Protein AF-A0A9E5W0T1-F1 (afdb_monomer)

Sequence (120 aa):
MESTAANTAGNGAQKIGQPAKGAMRQPGETAVSDRDRLNGILRHEKQLMQSYTAGLAEALDRDLYKLFRENRSRIEALHSRIAEALFHNGGSASNLASQTQVTEACELFRGYLNQLPYPQ

Mean predicted aligned error: 14.37 Å

Nearest PDB structures (foldseek):
  7s5c-assembly1_E  TM=9.673E-01  e=9.603E-02  Myxococcus xanthus
  7s5c-assembly1_J  TM=9.807E-01  e=1.414E-01  Myxococcus xanthus
  7s5c-assembly1_D  TM=9.653E-01  e=1.608E-01  Myxococcus xanthus
  5n5f-assembly1_B  TM=6.117E-01  e=1.830E-01  Haliangium ochraceum
  5n5e-assembly1_e  TM=6.269E-01  e=3.486E-01  Pyrococcus furiosus COM1

Solvent-accessible surface area (backbone atoms only — not comparable to full-atom values): 7200 Å² total; per-residue (Å²): 135,84,81,80,69,76,52,74,47,101,81,80,44,44,26,47,50,60,76,54,83,63,84,76,78,69,96,78,63,100,61,86,47,71,67,55,50,52,52,50,50,51,53,51,45,52,52,50,47,52,52,35,52,51,48,50,75,68,46,82,51,71,67,62,32,51,51,37,52,52,53,38,52,53,47,53,55,50,44,53,53,52,53,50,49,46,44,54,69,40,84,50,63,42,65,46,74,50,73,65,57,52,50,53,52,50,51,54,56,54,55,54,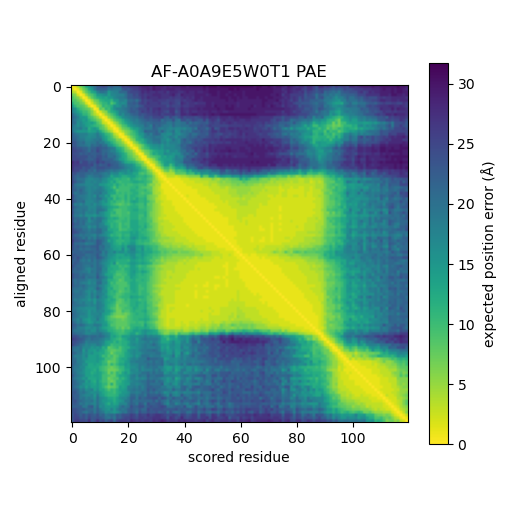53,74,70,46,99,56,89,126

Radius of gyration: 21.04 Å; Cα contacts (8 Å, |Δi|>4): 84; chains: 1; bounding box: 43×43×50 Å

Secondary structure (DSSP, 8-state):
------EE-TTS-EEES---SS-PPPTTSSSPPHHHHHHHHHHHHHHHHHHHHHHHHH--SHHHHHHHHHHHHHHHHHHHHHHHHHHHHSS--EEPPPHHHHHHHHHHHHHHHTTSSS--

Foldseek 3Di:
DDDQDFDQDPVRFTFGADAQPDDQDDPDPPDQGPLNVLVVLLVVLVVLLVVLVVQLVVDPDPVSNVVSVVVNVVSVVVNVVSVVVSRHNDDRRPGDQDPVNVVVVVVVVVVVCVVDPDRD

Structure (mmCIF, N/CA/C/O backbone):
data_AF-A0A9E5W0T1-F1
#
_entry.id   AF-A0A9E5W0T1-F1
#
loop_
_atom_site.group_PDB
_atom_site.id
_atom_site.type_symbol
_atom_site.label_atom_id
_atom_site.label_alt_id
_atom_site.label_comp_id
_atom_site.label_asym_id
_atom_site.label_entity_id
_atom_site.label_seq_id
_atom_site.pdbx_PDB_ins_code
_atom_site.Cartn_x
_atom_site.Cartn_y
_atom_site.Cartn_z
_atom_site.occupancy
_atom_site.B_iso_or_equiv
_atom_site.auth_seq_id
_atom_site.auth_comp_id
_atom_site.auth_asym_id
_atom_site.auth_atom_id
_atom_site.pdbx_PDB_model_num
ATOM 1 N N . MET A 1 1 ? 21.361 -12.849 -3.587 1.00 33.44 1 MET A N 1
ATOM 2 C CA . MET A 1 1 ? 21.692 -11.538 -4.178 1.00 33.44 1 MET A CA 1
ATOM 3 C C . MET A 1 1 ? 21.563 -11.685 -5.685 1.00 33.44 1 MET A C 1
ATOM 5 O O . MET A 1 1 ? 22.512 -12.113 -6.327 1.00 33.44 1 MET A O 1
ATOM 9 N N . GLU A 1 2 ? 20.366 -11.468 -6.231 1.00 29.84 2 GLU A N 1
ATOM 10 C CA . GLU A 1 2 ? 20.174 -11.468 -7.686 1.00 29.84 2 GLU A CA 1
ATOM 11 C C . GLU A 1 2 ? 20.689 -10.148 -8.259 1.00 29.84 2 GLU A C 1
ATOM 13 O O . GLU A 1 2 ? 20.352 -9.067 -7.780 1.00 29.84 2 GLU A O 1
ATOM 18 N N . SER A 1 3 ? 21.576 -10.261 -9.245 1.00 39.44 3 SER A N 1
ATOM 19 C CA . SER A 1 3 ? 22.207 -9.140 -9.931 1.00 39.44 3 SER A CA 1
ATOM 20 C C . SER A 1 3 ? 21.208 -8.521 -10.910 1.00 39.44 3 SER A C 1
ATOM 22 O O . SER A 1 3 ? 20.880 -9.112 -11.939 1.00 39.44 3 SER A O 1
ATOM 24 N N . THR A 1 4 ? 20.698 -7.333 -10.587 1.00 42.00 4 THR A N 1
ATOM 25 C CA . THR A 1 4 ? 19.869 -6.539 -11.498 1.00 42.00 4 THR A CA 1
ATOM 26 C C . THR A 1 4 ? 20.758 -6.009 -12.625 1.00 42.00 4 THR A C 1
ATOM 28 O O . THR A 1 4 ? 21.537 -5.078 -12.426 1.00 42.00 4 THR A O 1
ATOM 31 N N . ALA A 1 5 ? 20.685 -6.628 -13.804 1.00 42.50 5 ALA A N 1
ATOM 32 C CA . ALA A 1 5 ? 21.488 -6.250 -14.965 1.00 42.50 5 ALA A CA 1
ATOM 33 C C . ALA A 1 5 ? 21.159 -4.816 -15.424 1.00 42.50 5 ALA A C 1
ATOM 35 O O . ALA A 1 5 ? 20.062 -4.540 -15.911 1.00 42.50 5 ALA A O 1
ATOM 36 N N . ALA A 1 6 ? 22.120 -3.904 -15.271 1.00 41.44 6 ALA A N 1
ATOM 37 C CA . ALA A 1 6 ? 22.049 -2.554 -15.812 1.00 41.44 6 ALA A CA 1
ATOM 38 C C . ALA A 1 6 ? 22.273 -2.598 -17.331 1.00 41.44 6 ALA A C 1
ATOM 40 O O . ALA A 1 6 ? 23.363 -2.934 -17.784 1.00 41.44 6 ALA A O 1
ATOM 41 N N . ASN A 1 7 ? 21.252 -2.246 -18.116 1.00 49.09 7 ASN A N 1
ATOM 42 C CA . ASN A 1 7 ? 21.382 -2.086 -19.564 1.00 49.09 7 ASN A CA 1
ATOM 43 C C . ASN A 1 7 ? 21.413 -0.595 -19.923 1.00 49.09 7 ASN A C 1
ATOM 45 O O . ASN A 1 7 ? 20.457 0.146 -19.678 1.00 49.09 7 ASN A O 1
ATOM 49 N N . THR A 1 8 ? 22.527 -0.161 -20.509 1.00 41.75 8 THR A N 1
ATOM 50 C CA . THR A 1 8 ? 22.747 1.209 -20.985 1.00 41.75 8 THR A CA 1
ATOM 51 C C . THR A 1 8 ? 22.073 1.396 -22.343 1.00 41.75 8 THR A C 1
ATOM 53 O O . THR A 1 8 ? 22.420 0.720 -23.309 1.00 41.75 8 THR A O 1
ATOM 56 N N . ALA A 1 9 ? 21.104 2.310 -22.441 1.00 40.16 9 ALA A N 1
ATOM 57 C CA . ALA A 1 9 ? 20.555 2.734 -23.731 1.00 40.16 9 ALA A CA 1
ATOM 58 C C . ALA A 1 9 ? 21.446 3.828 -24.351 1.00 40.16 9 ALA A C 1
ATOM 60 O O . ALA A 1 9 ? 22.040 4.617 -23.617 1.00 40.16 9 ALA A O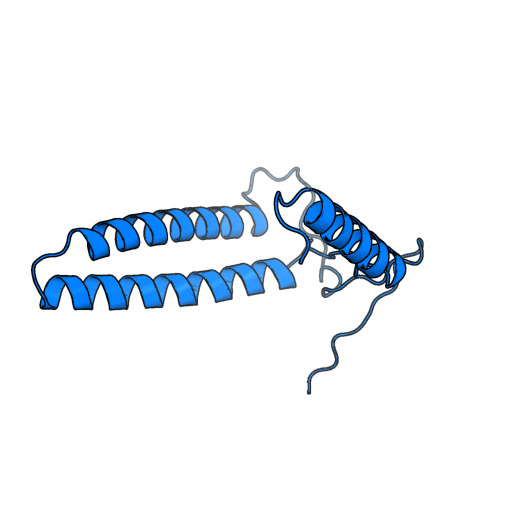 1
ATOM 61 N N . GLY A 1 10 ? 21.498 3.913 -25.687 1.00 44.16 10 GLY A N 1
ATOM 62 C CA . GLY A 1 10 ? 22.414 4.756 -26.487 1.00 44.16 10 GLY A CA 1
ATOM 63 C C . GLY A 1 10 ? 22.417 6.280 -26.252 1.00 44.16 10 GLY A C 1
ATOM 64 O O . GLY A 1 10 ? 23.117 6.980 -26.968 1.00 44.16 10 GLY A O 1
ATOM 65 N N . ASN A 1 11 ? 21.704 6.785 -25.240 1.00 42.88 11 ASN A N 1
ATOM 66 C CA . ASN A 1 11 ? 21.707 8.189 -24.806 1.00 42.88 11 ASN A CA 1
ATOM 67 C C . ASN A 1 11 ? 22.353 8.391 -23.414 1.00 42.88 11 ASN A C 1
ATOM 69 O O . ASN A 1 11 ? 22.108 9.405 -22.769 1.00 42.88 11 ASN A O 1
ATOM 73 N N . GLY A 1 12 ? 23.120 7.424 -22.895 1.00 46.31 12 GLY A N 1
ATOM 74 C CA . GLY A 1 12 ? 23.842 7.557 -21.616 1.00 46.31 12 GLY A CA 1
ATOM 75 C C . GLY A 1 12 ? 22.978 7.460 -20.349 1.00 46.31 12 GLY A C 1
ATOM 76 O O . GLY A 1 12 ? 23.511 7.502 -19.245 1.00 46.31 12 GLY A O 1
ATOM 77 N N . ALA A 1 13 ? 21.659 7.280 -20.478 1.00 49.59 13 ALA A N 1
ATOM 78 C CA . ALA A 1 13 ? 20.769 7.005 -19.354 1.00 49.59 13 ALA A CA 1
ATOM 79 C C . ALA A 1 13 ? 20.803 5.509 -18.997 1.00 49.59 13 ALA A C 1
ATOM 81 O O . ALA A 1 13 ? 20.440 4.649 -19.809 1.00 49.59 13 ALA A O 1
ATOM 82 N N . GLN A 1 14 ? 21.223 5.200 -17.772 1.00 54.34 14 GLN A N 1
ATOM 83 C CA . GLN A 1 14 ? 21.113 3.863 -17.194 1.00 54.34 14 GLN A CA 1
ATOM 84 C C . GLN A 1 14 ? 19.628 3.599 -16.923 1.00 54.34 14 GLN A C 1
ATOM 86 O O . GLN A 1 14 ? 18.957 4.442 -16.344 1.00 54.34 14 GLN A O 1
ATOM 91 N N . LYS A 1 15 ? 19.061 2.487 -17.390 1.00 55.06 15 LYS A N 1
ATOM 92 C CA . LYS A 1 15 ? 17.639 2.175 -17.173 1.00 55.06 15 LYS A CA 1
ATOM 93 C C . LYS A 1 15 ? 17.510 1.092 -16.109 1.00 55.06 15 LYS A C 1
ATOM 95 O O . LYS A 1 15 ? 18.262 0.120 -16.136 1.00 55.06 15 LYS A O 1
ATOM 100 N N . ILE A 1 16 ? 16.565 1.253 -15.185 1.00 54.00 16 ILE A N 1
ATOM 101 C CA . ILE A 1 16 ? 16.194 0.197 -14.237 1.00 54.00 16 ILE A CA 1
ATOM 102 C C . ILE A 1 16 ? 15.024 -0.581 -14.844 1.00 54.00 16 ILE A C 1
ATOM 104 O O . ILE A 1 16 ? 14.026 0.019 -15.243 1.00 54.00 16 ILE A O 1
ATOM 108 N N . GLY A 1 17 ? 15.159 -1.905 -14.918 1.00 49.41 17 GLY A N 1
ATOM 109 C CA . GLY A 1 17 ? 14.151 -2.818 -15.462 1.00 49.41 17 GLY A CA 1
ATOM 110 C C . GLY A 1 17 ? 14.759 -3.829 -16.436 1.00 49.41 17 GLY A C 1
ATOM 111 O O . GLY A 1 17 ? 15.787 -3.565 -17.061 1.00 49.41 17 GLY A O 1
ATOM 112 N N . GLN A 1 18 ? 14.141 -5.005 -16.566 1.00 49.97 18 GLN A N 1
ATOM 113 C CA . GLN A 1 18 ? 14.559 -5.974 -17.583 1.00 49.97 18 GLN A CA 1
ATOM 114 C C . GLN A 1 18 ? 14.179 -5.449 -18.982 1.00 49.97 18 GLN A C 1
ATOM 116 O O . GLN A 1 18 ? 13.106 -4.856 -19.138 1.00 49.97 18 GLN A O 1
ATOM 121 N N . PRO A 1 19 ? 15.024 -5.643 -20.016 1.00 48.81 19 PRO A N 1
ATOM 122 C CA . PRO A 1 19 ? 14.605 -5.388 -21.389 1.00 48.81 19 PRO A CA 1
ATOM 123 C C . PRO A 1 19 ? 13.387 -6.270 -21.673 1.00 48.81 19 PRO A C 1
ATOM 125 O O . PRO A 1 19 ? 13.403 -7.448 -21.317 1.00 48.81 19 PRO A O 1
ATOM 128 N N . ALA A 1 20 ? 12.331 -5.701 -22.264 1.00 51.59 20 ALA A N 1
ATO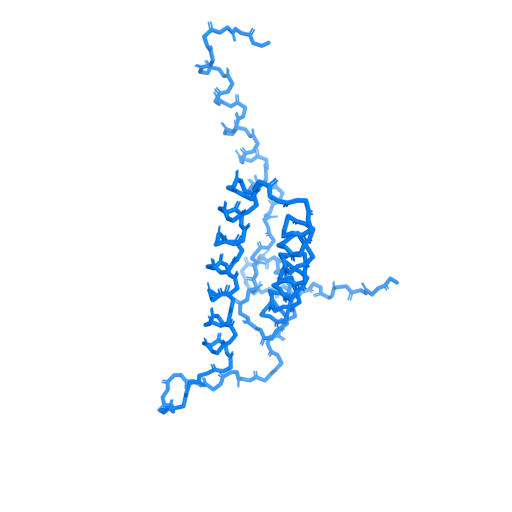M 129 C CA . ALA A 1 20 ? 11.107 -6.436 -22.573 1.00 51.59 20 ALA A CA 1
ATOM 130 C C . ALA A 1 20 ? 11.468 -7.738 -23.309 1.00 51.59 20 ALA A C 1
ATOM 132 O O . ALA A 1 20 ? 11.968 -7.705 -24.437 1.00 51.59 20 ALA A O 1
ATOM 133 N N . LYS A 1 21 ? 11.298 -8.888 -22.645 1.00 44.62 21 LYS A N 1
ATOM 134 C CA . LYS A 1 21 ? 11.551 -10.190 -23.259 1.00 44.62 21 LYS A CA 1
ATOM 135 C C . LYS A 1 21 ? 10.437 -10.450 -24.260 1.00 44.62 21 LYS A C 1
ATOM 137 O O . LYS A 1 21 ? 9.338 -10.833 -23.883 1.00 44.62 21 LYS A O 1
ATOM 142 N N . GLY A 1 22 ? 10.759 -10.259 -25.533 1.00 46.03 22 GLY A N 1
ATOM 143 C CA . GLY A 1 22 ? 9.834 -10.495 -26.631 1.00 46.03 22 GLY A CA 1
ATOM 144 C C . GLY A 1 22 ? 8.905 -9.309 -26.844 1.00 46.03 22 GLY A C 1
ATOM 145 O O . GLY A 1 22 ? 8.380 -8.715 -25.907 1.00 46.03 22 GLY A O 1
ATOM 146 N N . ALA A 1 23 ? 8.745 -8.939 -28.110 1.00 44.75 23 ALA A N 1
ATOM 147 C CA . ALA A 1 23 ? 7.847 -7.888 -28.544 1.00 44.75 23 ALA A CA 1
ATOM 148 C C . ALA A 1 23 ? 6.457 -8.077 -27.914 1.00 44.75 23 ALA A C 1
ATOM 150 O O . ALA A 1 23 ? 5.724 -8.991 -28.294 1.00 44.75 23 ALA A O 1
ATOM 151 N N . MET A 1 24 ? 6.073 -7.191 -26.986 1.00 47.97 24 MET A N 1
ATOM 152 C CA . MET A 1 24 ? 4.651 -6.933 -26.781 1.00 47.97 24 MET A CA 1
ATOM 153 C C . MET A 1 24 ? 4.093 -6.586 -28.157 1.00 47.97 24 MET A C 1
ATOM 155 O O . MET A 1 24 ? 4.620 -5.691 -28.826 1.00 47.97 24 MET A O 1
ATOM 159 N N . ARG A 1 25 ? 3.109 -7.365 -28.610 1.00 47.91 25 ARG A N 1
ATOM 160 C CA . ARG A 1 25 ? 2.521 -7.223 -29.942 1.00 47.91 25 ARG A CA 1
ATOM 161 C C . ARG A 1 25 ? 2.141 -5.761 -30.185 1.00 47.91 25 ARG A C 1
ATOM 163 O O . ARG A 1 25 ? 1.595 -5.101 -29.301 1.00 47.91 25 ARG A O 1
ATOM 170 N N . GLN A 1 26 ? 2.497 -5.255 -31.365 1.00 50.12 26 GLN A N 1
ATOM 171 C CA . GLN A 1 26 ? 2.206 -3.881 -31.773 1.00 50.12 26 GLN A CA 1
ATOM 172 C C . GLN A 1 26 ? 0.692 -3.604 -31.693 1.00 50.12 26 GLN A C 1
ATOM 174 O O . GLN A 1 26 ? -0.102 -4.519 -31.929 1.00 50.12 26 GLN A O 1
ATOM 179 N N . PRO A 1 27 ? 0.280 -2.363 -31.373 1.00 44.81 27 PRO A N 1
ATOM 180 C CA . PRO A 1 27 ? -1.128 -1.995 -31.290 1.00 44.81 27 PRO A CA 1
ATOM 181 C C . PRO A 1 27 ? -1.756 -2.114 -32.685 1.00 44.81 27 PRO A C 1
ATOM 183 O O . PRO A 1 27 ? -1.494 -1.297 -33.563 1.00 44.81 27 PRO A O 1
ATOM 186 N N . GLY A 1 28 ? -2.534 -3.172 -32.901 1.00 48.78 28 GLY A N 1
ATOM 187 C CA . GLY A 1 28 ? -3.112 -3.507 -34.206 1.00 48.78 28 GLY A CA 1
ATOM 188 C C . GLY A 1 28 ? -3.936 -4.796 -34.212 1.00 48.78 28 GLY A C 1
ATOM 189 O O . GLY A 1 28 ? -4.820 -4.947 -35.049 1.00 48.78 28 GLY A O 1
ATOM 190 N N . GLU A 1 29 ? -3.725 -5.699 -33.253 1.00 49.97 29 GLU A N 1
ATOM 191 C CA . GLU A 1 29 ? -4.657 -6.798 -33.008 1.00 49.97 29 GLU A CA 1
ATOM 192 C C . GLU 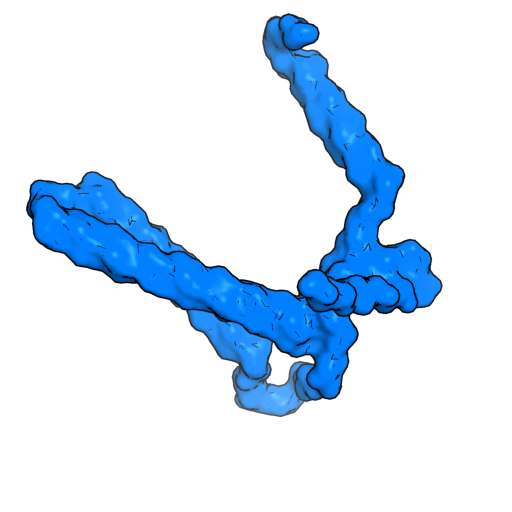A 1 29 ? -5.793 -6.303 -32.106 1.00 49.97 29 GLU A C 1
ATOM 194 O O . GLU A 1 29 ? -5.557 -5.748 -31.038 1.00 49.97 29 GLU A O 1
ATOM 199 N N . THR A 1 30 ? -7.038 -6.540 -32.506 1.00 54.53 30 THR A N 1
ATOM 200 C CA . THR A 1 30 ? -8.294 -6.294 -31.767 1.00 54.53 30 THR A CA 1
ATOM 201 C C . THR A 1 30 ? -8.393 -7.017 -30.407 1.00 54.53 30 THR A C 1
ATOM 203 O O . THR A 1 30 ? -9.461 -7.071 -29.799 1.00 54.53 30 THR A O 1
ATOM 206 N N . ALA A 1 31 ? -7.292 -7.580 -29.909 1.00 59.97 31 ALA A N 1
ATOM 207 C CA . ALA A 1 31 ? -7.178 -8.276 -28.643 1.00 59.97 31 ALA A CA 1
ATOM 208 C C . ALA A 1 31 ? -6.596 -7.345 -27.569 1.00 59.97 31 ALA A C 1
ATOM 210 O O . ALA A 1 31 ? -5.552 -6.726 -27.754 1.00 59.97 31 ALA A O 1
ATOM 211 N N . VAL A 1 32 ? -7.263 -7.278 -26.414 1.00 64.06 32 VAL A N 1
ATOM 212 C CA . VAL A 1 32 ? -6.766 -6.544 -25.241 1.00 64.06 32 VAL A CA 1
ATOM 213 C C . VAL A 1 32 ? -5.383 -7.080 -24.857 1.00 64.06 32 VAL A C 1
ATOM 215 O O . VAL A 1 32 ? -5.265 -8.264 -24.521 1.00 64.06 32 VAL A O 1
ATOM 218 N N . SER A 1 33 ? -4.375 -6.203 -24.889 1.00 74.50 33 SER A N 1
ATOM 219 C CA . SER A 1 33 ? -2.991 -6.510 -24.511 1.00 74.50 33 SER A CA 1
ATOM 220 C C . SER A 1 33 ? -2.909 -6.973 -23.057 1.00 74.50 33 SER A C 1
ATOM 222 O O . SER A 1 33 ? -3.638 -6.470 -22.200 1.00 74.50 33 SER A O 1
ATOM 224 N N . ASP A 1 34 ? -1.984 -7.880 -22.740 1.00 76.81 34 ASP A N 1
ATOM 225 C CA . ASP A 1 34 ? -1.737 -8.317 -21.359 1.00 76.81 34 ASP A CA 1
ATOM 226 C C . ASP A 1 34 ? -1.402 -7.137 -20.438 1.00 76.81 34 ASP A C 1
ATOM 228 O O . ASP A 1 34 ? -1.819 -7.106 -19.282 1.00 76.81 34 ASP A O 1
ATOM 232 N N . ARG A 1 35 ? -0.743 -6.101 -20.972 1.00 75.75 35 ARG A N 1
ATOM 233 C CA . ARG A 1 35 ? -0.496 -4.847 -20.250 1.00 75.75 35 ARG A CA 1
ATOM 234 C C . ARG A 1 35 ? -1.794 -4.116 -19.913 1.00 75.75 35 ARG A C 1
ATOM 236 O O . ARG A 1 35 ? -1.937 -3.620 -18.798 1.00 75.75 35 ARG A O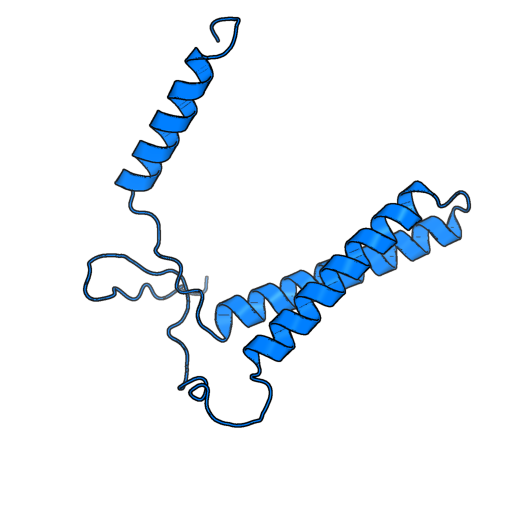 1
ATOM 243 N N . ASP A 1 36 ? -2.736 -4.049 -20.846 1.00 79.75 36 ASP A N 1
ATOM 244 C CA . ASP A 1 36 ? -4.030 -3.396 -20.624 1.00 79.75 36 ASP A CA 1
ATOM 245 C C . ASP A 1 36 ? -4.895 -4.197 -19.649 1.00 79.75 36 ASP A C 1
ATOM 247 O O . ASP A 1 36 ? -5.548 -3.610 -18.786 1.00 79.75 36 ASP A O 1
ATOM 251 N N . ARG A 1 37 ? -4.829 -5.534 -19.710 1.00 83.25 37 ARG A N 1
ATOM 252 C CA . ARG A 1 37 ? -5.474 -6.429 -18.737 1.00 83.25 37 ARG A CA 1
ATOM 253 C C . ARG A 1 37 ? -4.927 -6.200 -17.333 1.00 83.25 37 ARG A C 1
ATOM 255 O O . ARG A 1 37 ? -5.704 -5.943 -16.417 1.00 83.25 37 ARG A O 1
ATOM 262 N N . LEU A 1 38 ? -3.605 -6.236 -17.170 1.00 85.06 38 LEU A N 1
ATOM 263 C CA . LEU A 1 38 ? -2.951 -6.014 -15.880 1.00 85.06 38 LEU A CA 1
ATOM 264 C C . LEU A 1 38 ? -3.221 -4.600 -15.343 1.00 85.06 38 LEU A C 1
ATOM 266 O O . LEU A 1 38 ? -3.542 -4.453 -14.169 1.00 85.06 38 LEU A O 1
ATOM 270 N N . ASN A 1 39 ? -3.191 -3.568 -16.194 1.00 85.38 39 ASN A N 1
ATOM 271 C CA . ASN A 1 39 ? -3.565 -2.205 -15.799 1.00 85.38 39 ASN A CA 1
ATOM 272 C C . ASN A 1 39 ? -5.041 -2.090 -15.392 1.00 85.38 39 ASN A C 1
ATOM 274 O O . ASN A 1 39 ? -5.368 -1.340 -14.472 1.00 85.38 39 ASN A O 1
ATOM 278 N N . GLY A 1 40 ? -5.938 -2.815 -16.064 1.00 88.69 40 GLY A N 1
ATOM 279 C CA . GLY A 1 40 ? -7.349 -2.893 -15.695 1.00 88.69 40 GLY A CA 1
ATOM 280 C C . GLY A 1 40 ? -7.541 -3.499 -14.306 1.00 88.69 40 GLY A C 1
ATOM 281 O O . GLY A 1 40 ? -8.236 -2.913 -13.474 1.00 88.69 40 GLY A O 1
ATOM 282 N N . ILE A 1 41 ? -6.861 -4.614 -14.026 1.00 89.94 41 ILE A N 1
ATOM 283 C CA . ILE A 1 41 ? -6.889 -5.258 -12.707 1.00 89.94 41 ILE A CA 1
ATOM 284 C C . ILE A 1 41 ? -6.311 -4.315 -11.641 1.00 89.94 41 ILE A C 1
ATOM 286 O O . ILE A 1 41 ? -6.953 -4.092 -10.619 1.00 89.94 41 ILE A O 1
ATOM 290 N N . LEU A 1 42 ? -5.177 -3.667 -11.919 1.00 90.69 42 LEU A N 1
ATOM 291 C CA . LEU A 1 42 ? -4.528 -2.736 -10.992 1.00 90.69 42 LEU A CA 1
ATOM 292 C C . LEU A 1 42 ? -5.443 -1.553 -10.608 1.00 90.69 42 LEU A C 1
ATOM 294 O O . LEU A 1 42 ? -5.498 -1.127 -9.451 1.00 90.69 42 LEU A O 1
ATOM 298 N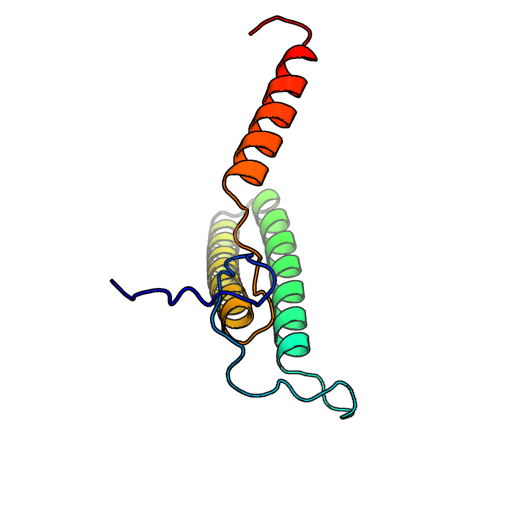 N . ARG A 1 43 ? -6.195 -1.017 -11.581 1.00 92.38 43 ARG A N 1
ATOM 299 C CA . ARG A 1 43 ? -7.199 0.034 -11.340 1.00 92.38 43 ARG A CA 1
ATOM 300 C C . ARG A 1 43 ? -8.353 -0.472 -10.480 1.00 92.38 43 ARG A C 1
ATOM 302 O O . ARG A 1 43 ? -8.789 0.245 -9.581 1.00 92.38 43 ARG A O 1
ATOM 309 N N . HIS A 1 44 ? -8.824 -1.688 -10.740 1.00 94.94 44 HIS A N 1
ATOM 310 C CA . HIS A 1 44 ? -9.895 -2.300 -9.964 1.00 94.94 44 HIS A CA 1
ATOM 311 C C . HIS A 1 44 ? -9.480 -2.527 -8.503 1.00 94.94 44 HIS A C 1
ATOM 313 O O . HIS A 1 44 ? -10.195 -2.118 -7.591 1.00 94.94 44 HIS A O 1
ATOM 319 N N . GLU A 1 45 ? -8.292 -3.080 -8.263 1.00 93.50 45 GLU A N 1
ATOM 320 C CA . GLU A 1 45 ? -7.742 -3.253 -6.913 1.00 93.50 45 GLU A CA 1
ATOM 321 C C . GLU A 1 45 ? -7.610 -1.929 -6.166 1.00 93.50 45 GLU A C 1
ATOM 323 O O . GLU A 1 45 ? -7.960 -1.848 -4.991 1.00 93.50 45 GLU A O 1
ATOM 328 N N . LYS A 1 46 ? -7.155 -0.867 -6.844 1.00 93.94 46 LYS A N 1
ATOM 329 C CA . LYS A 1 46 ? -7.077 0.471 -6.248 1.00 93.94 46 LYS A CA 1
ATOM 330 C C . LYS A 1 46 ? -8.445 0.960 -5.782 1.00 93.94 46 LYS A C 1
ATOM 332 O O . LYS A 1 46 ? -8.556 1.490 -4.677 1.00 93.94 46 LYS A O 1
ATOM 337 N N . GLN A 1 47 ? -9.476 0.768 -6.601 1.00 96.12 47 GLN A N 1
ATOM 338 C CA . GLN A 1 47 ? -10.841 1.117 -6.226 1.00 96.12 47 GLN A CA 1
ATOM 339 C C . GLN A 1 47 ? -11.316 0.287 -5.026 1.00 96.12 47 GLN A C 1
ATOM 341 O O . GLN A 1 47 ? -11.857 0.850 -4.077 1.00 96.12 47 GLN A O 1
ATOM 346 N N . LEU A 1 48 ? -11.045 -1.022 -5.007 1.00 95.94 48 LEU A N 1
ATOM 347 C CA . LEU A 1 48 ? -11.377 -1.871 -3.863 1.00 95.94 48 LEU A CA 1
ATOM 348 C C . LEU A 1 48 ? -10.662 -1.417 -2.583 1.00 95.94 48 LEU A C 1
ATOM 350 O O . LEU A 1 48 ? -11.302 -1.314 -1.540 1.00 95.94 48 LEU A O 1
ATOM 354 N N . MET A 1 49 ? -9.367 -1.087 -2.642 1.00 95.00 49 MET A N 1
ATOM 355 C CA . MET A 1 49 ? -8.626 -0.564 -1.485 1.00 95.00 49 MET A CA 1
ATOM 356 C C . MET A 1 49 ? -9.269 0.707 -0.921 1.00 95.00 49 MET A C 1
ATOM 358 O O . MET A 1 49 ? -9.370 0.852 0.299 1.00 95.00 49 MET A O 1
ATOM 362 N N . GLN A 1 50 ? -9.740 1.610 -1.786 1.00 96.00 50 GLN A N 1
ATOM 363 C CA . GLN A 1 50 ? -10.464 2.811 -1.361 1.00 96.00 50 GLN A CA 1
ATOM 364 C C . GLN A 1 50 ? -11.785 2.453 -0.670 1.00 96.00 50 GLN A C 1
ATOM 366 O O . GLN A 1 50 ? -12.044 2.944 0.428 1.00 96.00 50 GLN A O 1
ATOM 371 N N . SER A 1 51 ? -12.576 1.546 -1.251 1.00 95.94 51 SER A N 1
ATOM 372 C CA . SER A 1 51 ? -13.836 1.084 -0.659 1.00 95.94 51 SER A CA 1
ATOM 373 C C . SER A 1 51 ? -13.635 0.416 0.703 1.00 95.94 51 SER A C 1
ATOM 375 O O . SER A 1 51 ? -14.343 0.744 1.650 1.00 95.94 51 SER A O 1
ATOM 377 N N . TYR A 1 52 ? -12.638 -0.462 0.849 1.00 96.75 52 TYR A N 1
ATOM 378 C CA . TYR A 1 52 ? -12.329 -1.081 2.142 1.00 96.75 52 TYR A CA 1
ATOM 379 C C . TYR A 1 52 ? -11.761 -0.085 3.155 1.00 96.75 52 TYR A C 1
ATOM 381 O O . TYR A 1 52 ? -11.956 -0.261 4.353 1.00 96.75 52 TYR A O 1
ATOM 389 N N . THR A 1 53 ? -11.071 0.966 2.708 1.00 95.56 53 THR A N 1
ATOM 390 C CA . THR A 1 53 ? -10.607 2.037 3.602 1.00 95.56 53 THR A CA 1
ATOM 391 C C . THR A 1 53 ? -11.779 2.834 4.164 1.00 95.56 53 THR A C 1
ATOM 393 O O . THR A 1 53 ? -11.805 3.078 5.367 1.00 95.56 53 THR A O 1
ATOM 396 N N . ALA A 1 54 ? -12.763 3.176 3.327 1.00 96.19 54 ALA A N 1
ATOM 397 C CA . ALA A 1 54 ? -14.005 3.795 3.785 1.00 96.19 54 ALA A CA 1
ATOM 398 C C . ALA A 1 54 ? -14.770 2.858 4.736 1.00 96.19 54 ALA A C 1
ATOM 400 O O . ALA A 1 54 ? -15.086 3.243 5.857 1.00 96.19 54 ALA A O 1
ATOM 401 N N . GLY A 1 55 ? -14.937 1.585 4.358 1.00 94.56 55 GLY A N 1
ATOM 402 C CA . GLY A 1 55 ? -15.590 0.584 5.204 1.00 94.56 55 GLY A CA 1
ATOM 403 C C . GLY A 1 55 ? -14.909 0.393 6.564 1.00 94.56 55 GLY A C 1
ATOM 404 O O . GLY A 1 55 ? -15.589 0.255 7.573 1.00 94.56 55 GLY A O 1
ATOM 405 N N . LEU A 1 56 ? -13.574 0.441 6.630 1.00 96.38 56 LEU A N 1
ATOM 406 C CA . LEU A 1 56 ? -12.829 0.389 7.895 1.00 96.38 56 LEU A CA 1
ATOM 407 C C . LEU A 1 56 ? -13.051 1.618 8.782 1.00 96.38 56 LEU A C 1
ATOM 409 O O . LEU A 1 56 ? -12.999 1.484 10.001 1.00 96.38 56 LEU A O 1
ATOM 413 N N . ALA A 1 57 ? -13.255 2.795 8.189 1.00 95.75 57 ALA A N 1
ATOM 414 C CA . ALA A 1 57 ? -13.544 4.017 8.934 1.00 95.75 57 ALA A CA 1
ATOM 415 C C . ALA A 1 57 ? -14.978 4.027 9.494 1.00 95.75 57 ALA A C 1
ATOM 417 O O . ALA A 1 57 ? -15.226 4.634 10.532 1.00 95.75 57 ALA A O 1
ATOM 418 N N . GLU A 1 58 ? -15.902 3.343 8.819 1.00 95.25 58 GLU A N 1
ATOM 419 C CA . GLU A 1 58 ? -17.330 3.320 9.155 1.00 95.25 58 GLU A CA 1
ATOM 420 C C . GLU A 1 58 ? -17.754 2.082 9.969 1.00 95.25 58 GLU A C 1
ATOM 422 O O . GLU A 1 58 ? -18.823 2.077 10.580 1.00 95.25 58 GLU A O 1
ATOM 427 N N . ALA A 1 59 ? -16.940 1.022 10.006 1.00 95.19 59 ALA A N 1
ATOM 428 C CA . ALA A 1 59 ? -17.271 -0.217 10.705 1.00 95.19 59 ALA A CA 1
ATOM 429 C C . ALA A 1 59 ? -17.310 -0.029 12.232 1.00 95.19 59 ALA A C 1
ATOM 431 O O . ALA A 1 59 ? -16.287 0.183 12.882 1.00 95.19 59 ALA A O 1
ATOM 432 N N . LEU A 1 60 ? -18.506 -0.182 12.805 1.00 94.00 60 LEU A N 1
ATOM 433 C CA . LEU A 1 60 ? -18.737 -0.152 14.254 1.00 94.00 60 LEU A CA 1
ATOM 434 C C . LEU A 1 60 ? -18.600 -1.537 14.904 1.00 94.00 60 LEU A C 1
ATOM 436 O O . LEU A 1 60 ? -18.238 -1.645 16.076 1.00 94.00 60 LEU A O 1
ATOM 440 N N . ASP A 1 61 ? -18.885 -2.598 14.145 1.00 97.12 61 ASP A N 1
ATOM 441 C CA . ASP A 1 61 ? -18.742 -3.976 14.605 1.00 97.12 61 ASP A CA 1
ATOM 442 C C . ASP A 1 61 ? -17.284 -4.454 14.506 1.00 97.12 61 ASP A C 1
ATOM 444 O O . ASP A 1 61 ? -16.608 -4.260 13.490 1.00 97.12 61 ASP A O 1
ATOM 448 N N . ARG A 1 62 ? -16.789 -5.103 15.569 1.00 95.50 62 ARG A N 1
ATOM 449 C CA . ARG A 1 62 ? -15.380 -5.521 15.651 1.00 95.50 62 ARG A CA 1
ATOM 450 C C . ARG A 1 62 ? -15.039 -6.658 14.699 1.00 95.50 62 ARG A C 1
ATOM 452 O O . ARG A 1 62 ? -13.896 -6.719 14.245 1.00 95.50 62 ARG A O 1
ATOM 459 N N . ASP A 1 63 ? -15.969 -7.560 14.423 1.00 96.56 63 ASP A N 1
ATOM 460 C CA . ASP A 1 63 ? -15.701 -8.700 13.551 1.00 96.56 63 ASP A CA 1
ATOM 461 C C . ASP A 1 63 ? -15.787 -8.285 12.080 1.00 96.56 63 ASP A C 1
ATOM 463 O O . ASP A 1 63 ? -14.915 -8.653 11.289 1.00 96.56 63 ASP A O 1
ATOM 467 N N . LEU A 1 64 ? -16.716 -7.389 11.741 1.00 94.12 64 LEU A N 1
ATOM 468 C CA . LEU A 1 64 ? -16.758 -6.725 10.441 1.00 94.12 64 LEU A CA 1
ATOM 469 C C . LEU A 1 64 ? -15.491 -5.898 10.181 1.00 94.12 64 LEU A C 1
ATOM 471 O O . LEU A 1 64 ? -14.915 -5.981 9.096 1.00 94.12 64 LEU A O 1
ATOM 475 N N . TYR A 1 65 ? -15.004 -5.158 11.183 1.00 97.25 65 TYR A N 1
ATOM 476 C CA . TYR A 1 65 ? -13.748 -4.413 11.078 1.00 97.25 65 TYR A CA 1
ATOM 477 C C . TYR A 1 65 ? -12.559 -5.338 10.778 1.00 97.25 65 TYR A C 1
ATOM 479 O O . TYR A 1 65 ? -11.762 -5.058 9.877 1.00 97.25 65 TYR A O 1
ATOM 487 N N . LYS A 1 66 ? -12.434 -6.463 11.499 1.00 97.06 66 LYS A N 1
ATOM 488 C CA . LYS A 1 66 ? -11.381 -7.460 11.230 1.00 97.06 66 LYS A CA 1
ATOM 489 C C . LYS A 1 66 ? -11.488 -8.000 9.808 1.00 97.06 66 LYS A C 1
ATOM 491 O O . LYS A 1 66 ? -10.481 -8.043 9.108 1.00 97.06 66 LYS A O 1
ATOM 496 N N . LEU A 1 67 ? -12.697 -8.338 9.364 1.00 96.50 67 LEU A N 1
ATOM 497 C CA . LEU A 1 67 ? -12.936 -8.879 8.030 1.00 96.50 67 LEU A CA 1
ATOM 498 C C . LEU A 1 67 ? -12.561 -7.878 6.927 1.00 96.50 67 LEU A C 1
ATOM 500 O O . LEU A 1 67 ? -11.871 -8.238 5.972 1.00 96.50 67 LEU A O 1
ATOM 504 N N . PHE A 1 68 ? -12.932 -6.604 7.073 1.00 96.88 68 PHE A N 1
ATOM 505 C CA . PHE A 1 68 ? -12.493 -5.553 6.153 1.00 96.88 68 PHE A CA 1
ATOM 506 C C . PHE A 1 68 ? -10.978 -5.375 6.149 1.00 96.88 68 PHE A C 1
ATOM 508 O O . PHE A 1 68 ? -10.384 -5.223 5.081 1.00 96.88 68 PHE A O 1
ATOM 515 N N . ARG A 1 69 ? -10.337 -5.437 7.319 1.00 96.88 69 ARG A N 1
ATOM 516 C CA . ARG A 1 69 ? -8.883 -5.308 7.436 1.00 96.88 69 ARG A CA 1
ATOM 517 C C . ARG A 1 69 ? -8.161 -6.455 6.735 1.00 96.88 69 ARG A C 1
ATOM 519 O O . ARG A 1 69 ? -7.207 -6.211 5.999 1.00 96.88 69 ARG A O 1
ATOM 526 N N . GLU A 1 70 ? -8.617 -7.687 6.938 1.00 97.31 70 GLU A N 1
ATOM 527 C CA . GLU A 1 70 ? -8.050 -8.874 6.294 1.00 97.31 70 GLU A CA 1
ATOM 528 C C . GLU A 1 70 ? -8.216 -8.827 4.775 1.00 97.31 70 GLU A C 1
ATOM 530 O O . GLU A 1 70 ? -7.248 -9.037 4.041 1.00 97.31 70 GLU A O 1
ATOM 535 N N . ASN A 1 71 ? -9.414 -8.492 4.290 1.00 96.12 71 ASN A N 1
ATOM 536 C CA . ASN A 1 71 ? -9.673 -8.383 2.856 1.00 96.12 71 ASN A CA 1
ATOM 537 C C . ASN A 1 71 ? -8.836 -7.276 2.214 1.00 96.12 71 ASN A C 1
ATOM 539 O O . ASN A 1 71 ? -8.218 -7.503 1.172 1.00 96.12 71 ASN A O 1
ATOM 543 N N . ARG A 1 72 ? -8.741 -6.110 2.862 1.00 96.44 72 ARG A N 1
ATOM 544 C CA . ARG A 1 72 ? -7.882 -5.018 2.402 1.00 96.44 72 ARG A CA 1
ATOM 545 C C . ARG A 1 72 ? -6.420 -5.451 2.307 1.00 96.44 72 ARG A C 1
ATOM 547 O O . ARG A 1 72 ? -5.795 -5.208 1.283 1.00 96.44 72 ARG A O 1
ATOM 554 N N . SER A 1 73 ? -5.897 -6.132 3.328 1.00 96.81 73 SER A N 1
ATOM 555 C CA . SER A 1 73 ? -4.509 -6.609 3.335 1.00 96.81 73 SER A CA 1
ATOM 556 C C . SER A 1 73 ? -4.230 -7.608 2.204 1.00 96.81 73 SER A C 1
ATOM 558 O O . SER A 1 73 ? -3.180 -7.546 1.564 1.00 96.81 73 SER A O 1
ATOM 560 N N . ARG A 1 74 ? -5.185 -8.496 1.894 1.00 96.62 74 ARG A N 1
ATOM 561 C CA . ARG A 1 74 ? -5.072 -9.420 0.752 1.00 96.62 74 ARG A CA 1
ATOM 562 C C . ARG A 1 74 ? -5.043 -8.682 -0.585 1.00 96.62 74 ARG A C 1
ATOM 564 O O . ARG A 1 74 ? -4.260 -9.053 -1.454 1.00 96.62 74 ARG A O 1
ATOM 571 N N . ILE A 1 75 ? -5.866 -7.645 -0.740 1.00 95.81 75 ILE A N 1
ATOM 572 C CA . ILE A 1 75 ? -5.894 -6.818 -1.954 1.00 95.81 75 ILE A CA 1
ATOM 573 C C . ILE A 1 75 ? -4.595 -6.025 -2.096 1.00 95.81 75 ILE A C 1
ATOM 575 O O . ILE A 1 75 ? -4.042 -5.989 -3.187 1.00 95.81 75 ILE A O 1
ATOM 579 N N . GLU A 1 76 ? -4.067 -5.450 -1.013 1.00 94.38 76 GLU A N 1
ATOM 580 C CA . GLU A 1 76 ? -2.764 -4.770 -1.020 1.00 94.38 76 GLU A CA 1
ATOM 581 C C . GLU A 1 76 ? -1.643 -5.723 -1.473 1.00 94.38 76 GLU A C 1
ATOM 583 O O . GLU A 1 76 ? -0.846 -5.373 -2.343 1.00 94.38 76 GLU A O 1
ATOM 588 N N . ALA A 1 77 ? -1.625 -6.961 -0.966 1.00 94.75 77 ALA A N 1
ATOM 589 C CA . ALA A 1 77 ? -0.649 -7.969 -1.382 1.00 94.75 77 ALA A CA 1
ATOM 590 C C . ALA A 1 77 ? -0.797 -8.380 -2.860 1.00 94.75 77 ALA A C 1
ATOM 592 O O . ALA A 1 77 ? 0.206 -8.586 -3.547 1.00 94.75 77 ALA A O 1
ATOM 593 N N . LEU A 1 78 ? -2.034 -8.506 -3.357 1.00 93.19 78 LEU A N 1
ATOM 594 C CA . LEU A 1 78 ? -2.319 -8.779 -4.769 1.00 93.19 78 LEU A CA 1
ATOM 595 C C . LEU A 1 78 ? -1.822 -7.619 -5.649 1.00 93.19 78 LEU A C 1
ATOM 597 O O . LEU A 1 78 ? -1.073 -7.845 -6.598 1.00 93.19 78 LEU A O 1
ATOM 601 N N . HIS A 1 79 ? -2.122 -6.385 -5.243 1.00 92.75 79 HIS A N 1
ATOM 602 C CA . HIS A 1 79 ? -1.737 -5.168 -5.944 1.00 92.75 79 HIS A CA 1
ATOM 603 C C . HIS A 1 79 ? -0.229 -5.029 -6.108 1.00 92.75 79 HIS A C 1
ATOM 605 O O . HIS A 1 79 ? 0.251 -4.742 -7.205 1.00 92.75 79 HIS A O 1
ATOM 611 N N . SER A 1 80 ? 0.539 -5.294 -5.047 1.00 90.19 80 SER A N 1
ATOM 612 C CA . SER A 1 80 ? 2.001 -5.293 -5.125 1.00 90.19 80 SER A CA 1
ATOM 613 C C . SER A 1 80 ? 2.523 -6.316 -6.133 1.00 90.19 80 SER A C 1
ATOM 615 O O . SER A 1 80 ? 3.384 -5.981 -6.942 1.00 90.19 80 SER A O 1
ATOM 617 N N . ARG A 1 81 ? 1.963 -7.533 -6.151 1.00 90.62 81 ARG A N 1
ATOM 618 C CA . ARG A 1 81 ? 2.369 -8.587 -7.098 1.00 90.62 81 ARG A CA 1
ATOM 619 C C . ARG A 1 81 ? 2.048 -8.220 -8.543 1.00 90.62 81 ARG A C 1
ATOM 621 O O . ARG A 1 81 ? 2.849 -8.494 -9.432 1.00 90.62 81 ARG A O 1
ATOM 628 N N . ILE A 1 82 ? 0.895 -7.602 -8.795 1.00 87.25 82 ILE A N 1
ATOM 629 C CA . ILE A 1 82 ? 0.510 -7.169 -10.144 1.00 87.25 82 ILE A CA 1
ATOM 630 C C . ILE A 1 82 ? 1.353 -5.976 -10.597 1.00 87.25 82 ILE A C 1
ATOM 632 O O . ILE A 1 82 ? 1.782 -5.943 -11.750 1.00 87.25 82 ILE A O 1
ATOM 636 N N . ALA A 1 83 ? 1.644 -5.029 -9.703 1.00 85.38 83 ALA A N 1
ATOM 637 C CA . ALA A 1 83 ? 2.548 -3.918 -9.985 1.00 85.38 83 ALA A CA 1
ATOM 638 C C . ALA A 1 83 ? 3.968 -4.411 -10.315 1.00 85.38 83 ALA A C 1
ATOM 640 O O . ALA A 1 83 ? 4.573 -3.943 -11.279 1.00 85.38 83 ALA A O 1
ATOM 641 N N . GLU A 1 84 ? 4.474 -5.393 -9.568 1.00 84.75 84 GLU A N 1
ATOM 642 C CA . GLU A 1 84 ? 5.763 -6.043 -9.819 1.00 84.75 84 GLU A CA 1
ATOM 643 C C . GLU A 1 84 ? 5.754 -6.804 -11.155 1.00 84.75 84 GLU A C 1
ATOM 645 O O . GLU A 1 84 ? 6.646 -6.623 -11.985 1.00 84.75 84 GLU A O 1
ATOM 650 N N . ALA A 1 85 ? 4.694 -7.565 -11.442 1.00 80.00 85 ALA A N 1
ATOM 651 C CA . ALA A 1 85 ? 4.525 -8.241 -12.726 1.00 80.00 85 ALA A CA 1
ATOM 652 C C . ALA A 1 85 ? 4.461 -7.255 -13.906 1.00 80.00 85 ALA A C 1
ATOM 654 O O . ALA A 1 85 ? 5.069 -7.511 -14.942 1.00 80.00 85 ALA A O 1
ATOM 655 N N . LEU A 1 86 ? 3.779 -6.113 -13.762 1.00 77.31 86 LEU A N 1
ATOM 656 C CA . LEU A 1 86 ? 3.772 -5.030 -14.754 1.00 77.31 86 LEU A CA 1
ATOM 657 C C . LEU A 1 86 ? 5.163 -4.417 -14.944 1.00 77.31 86 LEU A C 1
ATOM 659 O O . LEU A 1 86 ? 5.569 -4.154 -16.078 1.00 77.31 86 LEU A O 1
ATOM 663 N N . PHE A 1 87 ? 5.896 -4.206 -13.848 1.00 72.38 87 PHE A N 1
ATOM 664 C CA . PHE A 1 87 ? 7.260 -3.688 -13.880 1.00 72.38 87 PHE A CA 1
ATOM 665 C C . PHE A 1 87 ? 8.204 -4.632 -14.642 1.00 72.38 87 PHE A C 1
ATOM 667 O O . PHE A 1 87 ? 8.997 -4.171 -15.465 1.00 72.38 87 PHE A O 1
ATOM 674 N N . HIS A 1 88 ? 8.073 -5.946 -14.438 1.00 70.75 88 HIS A N 1
ATOM 675 C CA . HIS A 1 88 ? 8.893 -6.960 -15.105 1.00 70.75 88 HIS A CA 1
ATOM 676 C C . HIS A 1 88 ? 8.457 -7.288 -16.542 1.00 70.75 88 HIS A C 1
ATOM 678 O O . HIS A 1 88 ? 9.324 -7.470 -17.397 1.00 70.75 88 HIS A O 1
ATOM 684 N N . ASN A 1 89 ? 7.151 -7.354 -16.835 1.00 66.75 89 ASN A N 1
ATOM 685 C CA . ASN A 1 89 ? 6.649 -7.803 -18.142 1.00 66.75 89 ASN A CA 1
ATOM 686 C C . ASN A 1 89 ? 6.710 -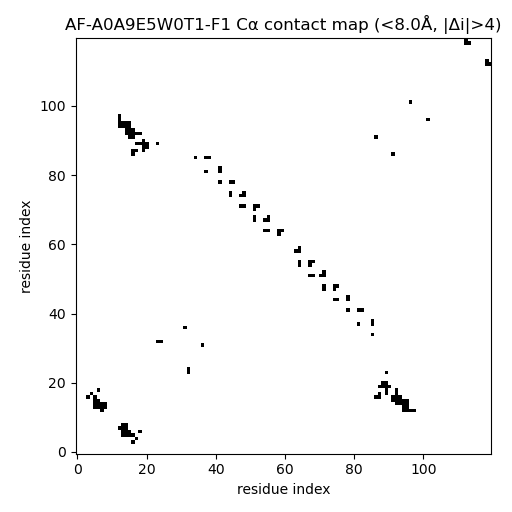6.747 -19.236 1.00 66.75 89 ASN A C 1
ATOM 688 O O . ASN A 1 89 ? 6.702 -7.109 -20.408 1.00 66.75 89 ASN A O 1
ATOM 692 N N . GLY A 1 90 ? 6.860 -5.469 -18.901 1.00 56.75 90 GLY A N 1
ATOM 693 C CA . GLY A 1 90 ? 7.531 -4.559 -19.812 1.00 56.75 90 GLY A CA 1
ATOM 694 C C . GLY A 1 90 ? 7.015 -3.135 -19.830 1.00 56.75 90 GLY A C 1
ATOM 695 O O . GLY A 1 90 ? 5.831 -2.832 -19.686 1.00 56.75 90 GLY A O 1
ATOM 696 N N . GLY A 1 91 ? 7.971 -2.252 -20.101 1.00 53.16 91 GLY A N 1
ATOM 697 C CA . GLY A 1 91 ? 7.742 -0.876 -20.522 1.00 53.16 91 GLY A CA 1
ATOM 698 C C . GLY A 1 91 ? 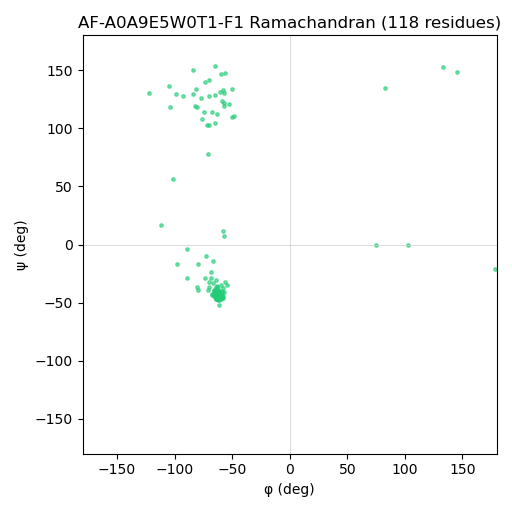7.938 0.180 -19.441 1.00 53.16 91 GLY A C 1
ATOM 699 O O . GLY A 1 91 ? 7.823 1.356 -19.759 1.00 53.16 91 GLY A O 1
ATOM 700 N N . SER A 1 92 ? 8.282 -0.193 -18.210 1.00 52.19 92 SER A N 1
ATOM 701 C CA . SER A 1 92 ? 8.796 0.757 -17.216 1.00 52.19 92 SER A CA 1
ATOM 702 C C . SER A 1 92 ? 10.308 0.630 -17.131 1.00 52.19 92 SER A C 1
ATOM 704 O O . SER A 1 92 ? 10.863 0.384 -16.068 1.00 52.19 92 SER A O 1
ATOM 706 N N . ALA A 1 93 ? 10.989 0.789 -18.268 1.00 51.44 93 ALA A N 1
ATOM 707 C CA . ALA A 1 93 ? 12.405 1.109 -18.235 1.00 51.44 93 ALA A CA 1
ATOM 708 C C . ALA A 1 93 ? 12.497 2.557 -17.739 1.00 51.44 93 ALA A C 1
ATOM 710 O O . ALA A 1 93 ? 12.577 3.494 -18.534 1.00 51.44 93 ALA A O 1
ATOM 711 N N . SER A 1 94 ? 12.345 2.740 -16.427 1.00 54.31 94 SER A N 1
ATOM 712 C CA . SER A 1 94 ? 12.509 4.048 -15.820 1.00 54.31 94 SER A CA 1
ATOM 713 C C . SER A 1 94 ? 13.966 4.414 -16.014 1.00 54.31 94 SER A C 1
ATOM 715 O O . SER A 1 94 ? 14.860 3.613 -15.718 1.00 54.31 94 SER A O 1
ATOM 717 N N . ASN A 1 95 ? 14.212 5.605 -16.548 1.00 56.75 95 ASN A N 1
ATOM 718 C CA . ASN A 1 95 ? 15.560 6.137 -16.533 1.00 56.75 95 ASN A CA 1
ATOM 719 C C . ASN A 1 95 ? 15.967 6.210 -15.057 1.00 56.75 95 ASN A C 1
ATOM 721 O O . ASN A 1 95 ? 15.247 6.787 -14.240 1.00 56.75 95 ASN A O 1
ATOM 725 N N . LEU A 1 96 ? 17.074 5.561 -14.708 1.00 60.72 96 LEU A N 1
ATOM 726 C CA . LEU A 1 96 ? 17.762 5.832 -13.461 1.00 60.72 96 LEU A CA 1
ATOM 727 C C . LEU A 1 96 ? 18.089 7.321 -13.499 1.00 60.72 96 LEU A C 1
ATOM 729 O O . LEU A 1 96 ? 18.716 7.791 -14.453 1.00 60.72 96 LEU A O 1
ATOM 733 N N . ALA A 1 97 ? 17.604 8.059 -12.504 1.00 65.38 97 ALA A N 1
ATOM 734 C CA . ALA A 1 97 ? 17.948 9.462 -12.380 1.00 65.38 97 ALA A CA 1
ATOM 735 C C . ALA A 1 97 ? 19.474 9.569 -12.290 1.00 65.38 97 ALA A C 1
ATOM 737 O O . ALA A 1 97 ? 20.107 8.838 -11.521 1.00 65.38 97 ALA A O 1
ATOM 738 N N . SER A 1 98 ? 20.073 10.445 -13.096 1.00 73.12 98 SER A N 1
ATOM 739 C CA . SER A 1 98 ? 21.504 10.704 -12.966 1.00 73.12 98 SER A CA 1
ATOM 740 C C . SER A 1 98 ? 21.777 11.348 -11.606 1.00 73.12 98 SER A C 1
ATOM 742 O O . SER A 1 98 ? 20.913 12.025 -11.044 1.00 73.12 98 SER A O 1
ATOM 744 N N . GLN A 1 99 ? 22.990 11.180 -11.076 1.00 72.44 99 GLN A N 1
ATOM 745 C CA . GLN A 1 99 ? 23.364 11.819 -9.811 1.00 72.44 99 GLN A CA 1
ATOM 746 C C . GLN A 1 99 ? 23.132 13.340 -9.856 1.00 72.44 99 GLN A C 1
ATOM 748 O O . GLN A 1 99 ? 22.697 13.919 -8.867 1.00 72.44 99 GLN A O 1
ATOM 753 N N . THR A 1 100 ? 23.337 13.969 -11.017 1.00 77.12 100 THR A N 1
ATOM 754 C CA . THR A 1 100 ? 23.048 15.389 -11.256 1.00 77.12 100 THR A CA 1
ATOM 755 C C . THR A 1 100 ? 21.568 15.719 -11.075 1.00 77.12 100 THR A C 1
ATOM 757 O O . THR A 1 100 ? 21.250 16.640 -10.334 1.00 77.12 100 THR A O 1
ATOM 760 N N . GLN A 1 101 ? 20.657 14.934 -11.660 1.00 77.12 101 GLN A N 1
ATOM 761 C CA . GLN A 1 101 ? 19.209 15.139 -11.511 1.00 77.12 101 GLN A CA 1
ATOM 762 C C . GLN A 1 101 ? 18.748 14.975 -10.059 1.00 77.12 101 GLN A C 1
ATOM 764 O O . GLN A 1 101 ? 17.864 15.694 -9.597 1.00 77.12 101 GLN A O 1
ATOM 769 N N . VAL A 1 102 ? 19.356 14.039 -9.324 1.00 80.44 102 VAL A N 1
ATOM 770 C CA . VAL A 1 102 ? 19.086 13.858 -7.891 1.00 80.44 102 VAL A CA 1
ATOM 771 C C . VAL A 1 102 ? 19.553 15.080 -7.099 1.00 80.44 102 VAL A C 1
ATOM 773 O O . VAL A 1 102 ? 18.815 15.564 -6.241 1.00 80.44 102 VAL A O 1
ATOM 776 N N . THR A 1 103 ? 20.746 15.603 -7.395 1.00 81.44 103 THR A N 1
ATOM 777 C CA . THR A 1 103 ? 21.281 16.808 -6.748 1.00 81.44 103 THR A CA 1
ATOM 778 C C . THR A 1 103 ? 20.417 18.034 -7.050 1.00 81.44 103 THR A C 1
ATOM 780 O O . THR A 1 103 ? 20.019 18.724 -6.117 1.00 81.44 103 THR A O 1
ATOM 783 N N . GLU A 1 104 ? 20.042 18.258 -8.311 1.00 82.88 104 GLU A N 1
ATOM 784 C CA . GLU A 1 104 ? 19.168 19.365 -8.729 1.00 82.88 104 GLU A CA 1
ATOM 785 C C . GLU A 1 104 ? 17.796 19.307 -8.040 1.00 82.88 104 GLU A C 1
ATOM 787 O O . GLU A 1 104 ? 17.308 20.314 -7.528 1.00 82.88 104 GLU A O 1
ATOM 792 N N . ALA A 1 105 ? 17.182 18.121 -7.960 1.00 83.50 105 ALA A N 1
ATOM 793 C CA . ALA A 1 105 ? 15.914 17.940 -7.256 1.00 83.50 105 ALA A CA 1
ATOM 794 C C . ALA A 1 105 ? 16.045 18.224 -5.748 1.00 83.50 105 ALA A C 1
ATOM 796 O O . ALA A 1 105 ? 15.162 18.848 -5.156 1.00 83.50 105 ALA A O 1
ATOM 797 N N . CYS A 1 106 ? 17.153 17.805 -5.127 1.00 84.69 106 CYS A N 1
ATOM 798 C CA . CYS A 1 106 ? 17.446 18.116 -3.728 1.00 84.69 106 CYS A CA 1
ATOM 799 C C . CYS A 1 106 ? 17.636 19.622 -3.498 1.00 84.69 106 CYS A C 1
ATOM 801 O O . CYS A 1 106 ? 17.150 20.152 -2.499 1.00 84.69 106 CYS A O 1
ATOM 803 N N . GLU A 1 107 ? 18.334 20.315 -4.398 1.00 86.00 107 GLU A N 1
ATOM 804 C CA . GLU A 1 107 ? 18.546 21.764 -4.325 1.00 86.00 107 GLU A CA 1
ATOM 805 C C . GLU A 1 107 ? 17.241 22.541 -4.499 1.00 86.00 107 GLU A C 1
ATOM 807 O O . GLU A 1 107 ? 16.960 23.440 -3.707 1.00 86.00 107 GLU A O 1
ATOM 812 N N . LEU A 1 108 ? 16.396 22.140 -5.453 1.00 85.62 108 LEU A N 1
ATOM 813 C CA . LEU A 1 108 ? 15.057 22.702 -5.624 1.00 85.62 108 LEU A CA 1
ATOM 814 C C . LEU A 1 108 ? 14.221 22.534 -4.348 1.00 85.62 108 LEU A C 1
ATOM 816 O O . LEU A 1 108 ? 13.606 23.491 -3.877 1.00 85.62 108 LEU A O 1
ATOM 820 N N . PHE A 1 109 ? 14.239 21.337 -3.753 1.00 84.94 109 PHE A N 1
ATOM 821 C CA . PHE A 1 109 ? 13.488 21.063 -2.530 1.00 84.94 109 PHE A CA 1
ATOM 822 C C . PHE A 1 109 ? 14.009 21.867 -1.332 1.00 84.94 109 PHE A C 1
ATOM 824 O O . PHE A 1 109 ? 13.225 22.403 -0.550 1.00 84.94 109 PHE A O 1
ATOM 831 N N . ARG A 1 110 ? 15.333 22.022 -1.216 1.00 83.81 110 ARG A N 1
ATOM 832 C CA . ARG A 1 110 ? 15.960 22.916 -0.231 1.00 83.81 110 ARG A CA 1
ATOM 833 C C . ARG A 1 110 ? 15.583 24.378 -0.460 1.00 83.81 110 ARG A C 1
ATOM 835 O O . ARG A 1 110 ? 15.375 25.097 0.509 1.00 83.81 110 ARG A O 1
ATOM 842 N N . GLY A 1 111 ? 15.425 24.804 -1.710 1.00 81.44 111 GLY A N 1
ATOM 843 C CA . GLY A 1 111 ? 14.933 26.138 -2.056 1.00 81.44 111 GLY A CA 1
ATOM 844 C C . GLY A 1 111 ? 13.535 26.430 -1.501 1.00 81.44 111 GLY A C 1
ATOM 845 O O . GLY A 1 111 ? 13.281 27.553 -1.067 1.00 81.44 111 GLY A O 1
ATOM 846 N N . TYR A 1 112 ? 12.652 25.426 -1.428 1.00 84.44 112 TYR A N 1
ATOM 847 C CA . TYR A 1 112 ? 11.328 25.581 -0.812 1.00 84.44 112 TYR A CA 1
ATOM 848 C C . TYR A 1 112 ? 11.381 25.782 0.706 1.00 84.44 112 TYR A C 1
ATOM 850 O O . TYR A 1 112 ? 10.478 26.406 1.259 1.00 84.44 112 TYR A O 1
ATOM 858 N N . LEU A 1 113 ? 12.441 25.339 1.391 1.00 80.62 113 LEU A N 1
ATOM 859 C CA . LEU A 1 113 ? 12.603 25.605 2.827 1.00 80.62 113 LEU A CA 1
ATOM 860 C C . LEU A 1 113 ? 12.747 27.105 3.113 1.00 80.62 113 LEU A C 1
ATOM 862 O O . LEU A 1 113 ? 12.263 27.578 4.135 1.00 80.62 113 LEU A O 1
ATOM 866 N N . ASN A 1 114 ? 13.311 27.871 2.174 1.00 79.88 114 ASN A N 1
ATOM 867 C CA . ASN A 1 114 ? 13.421 29.329 2.283 1.00 79.88 114 ASN A CA 1
ATOM 868 C C . ASN A 1 114 ? 12.077 30.055 2.095 1.00 79.88 114 ASN A C 1
ATOM 870 O O . ASN A 1 114 ? 11.996 31.259 2.319 1.00 79.88 114 ASN A O 1
ATOM 874 N N . GLN A 1 115 ? 11.030 29.347 1.657 1.00 79.62 115 GLN A N 1
ATOM 875 C CA . GLN A 1 115 ? 9.667 29.878 1.564 1.00 79.62 115 GLN A CA 1
ATOM 876 C C . GLN A 1 115 ? 8.873 29.661 2.859 1.00 79.62 115 GLN A C 1
ATOM 878 O O . GLN A 1 115 ? 7.729 30.108 2.958 1.00 79.62 115 GLN A O 1
ATOM 883 N N . LEU A 1 116 ? 9.450 28.972 3.851 1.00 82.88 116 LEU A N 1
ATOM 884 C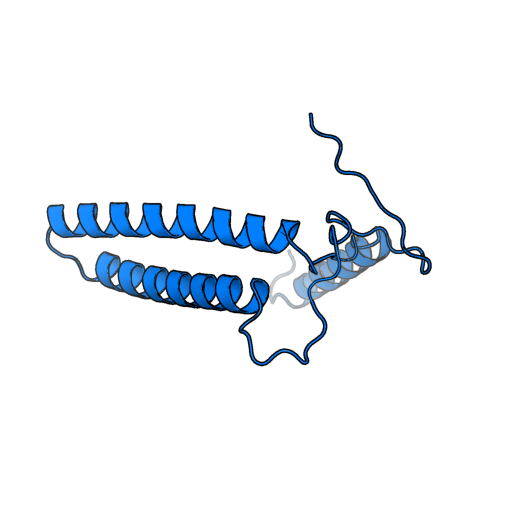 CA . LEU A 1 116 ? 8.817 28.806 5.150 1.00 82.88 116 LEU A CA 1
ATOM 885 C C . LEU A 1 116 ? 8.876 30.126 5.939 1.00 82.88 116 LEU A C 1
ATOM 887 O O . LEU A 1 116 ? 9.898 30.809 5.930 1.00 82.88 116 LEU A O 1
ATOM 891 N N . PRO A 1 117 ? 7.795 30.490 6.654 1.00 80.69 117 PRO A N 1
ATOM 892 C CA . PRO A 1 117 ? 7.692 31.765 7.370 1.00 80.69 117 PRO A CA 1
ATOM 893 C C . PRO A 1 117 ? 8.667 31.894 8.549 1.00 80.69 117 PRO A C 1
ATOM 895 O O . PRO A 1 117 ? 8.868 32.995 9.057 1.00 80.69 117 PRO A O 1
ATOM 898 N N . TYR A 1 118 ? 9.275 30.786 8.974 1.00 80.25 118 TYR A N 1
ATOM 899 C CA . TYR A 1 118 ? 10.322 30.757 9.984 1.00 80.25 118 TYR A CA 1
ATOM 900 C C . TYR A 1 118 ? 11.570 30.107 9.383 1.00 80.25 118 TYR A C 1
ATOM 902 O O . TYR A 1 118 ? 11.443 29.025 8.798 1.00 80.25 118 TYR A O 1
ATOM 910 N N . PRO A 1 119 ? 12.754 30.728 9.523 1.00 66.75 119 PRO A N 1
ATOM 911 C CA . PRO A 1 119 ? 13.998 30.086 9.129 1.00 66.75 119 PRO A CA 1
ATOM 912 C C . PRO A 1 119 ? 14.175 28.800 9.947 1.00 66.75 119 PRO A C 1
ATOM 914 O O . PRO A 1 119 ? 13.967 28.804 11.162 1.00 66.75 119 PRO A O 1
ATOM 917 N N . GLN A 1 120 ? 14.485 27.705 9.251 1.00 59.56 120 GLN A N 1
ATOM 918 C CA . GLN A 1 120 ? 14.863 26.420 9.848 1.00 59.56 120 GLN A CA 1
ATOM 919 C C . GLN A 1 120 ? 16.315 26.472 10.322 1.00 59.56 120 GLN A C 1
ATOM 921 O O . GLN A 1 120 ? 17.147 27.032 9.571 1.00 59.56 120 GLN A O 1
#

pLDDT: mean 74.67, std 20.04, range [29.84, 97.31]